Protein AF-A0AAE0EUA3-F1 (afdb_monomer_lite)

Radius of gyration: 15.55 Å; chains: 1; bounding box: 37×40×42 Å

Secondary structure (DSSP, 8-state):
--SSSEEEEES-EEEETTTEEEE-TTSEEE-HHHHHHHGGG----S-HHHHIIIIIIHHHHHHHHTT-EEEES-GGGTT--TT-HHHHHHHHTTS-S-TTSTTTBTTBPPPGGG-S----SSTTTTTTHHHHHHHHHTS--

Foldseek 3Di:
DDDPQAFKEAADWFCVVVVQIFHDDPGIDGDPVLCVQQVVQPDDDPDPVSNCVSHGSVSQVSCVVVVGAHYYLAPLCPPPGVVPSVVSSVSCVQQVGDLLEQCSNNHHRGDPVSGPDHDCPYPHNPPCPVVVVVVVVPDDD

Structure (mmCIF, N/CA/C/O backbone):
data_AF-A0AAE0EUA3-F1
#
_entry.id   AF-A0AAE0EUA3-F1
#
loop_
_atom_site.group_PDB
_atom_site.id
_atom_site.type_symbol
_atom_site.label_atom_id
_atom_site.label_alt_id
_atom_site.label_comp_id
_atom_site.label_asym_id
_atom_site.label_entity_id
_atom_site.label_seq_id
_atom_site.pdbx_PDB_ins_code
_atom_site.Cartn_x
_atom_site.Cartn_y
_atom_site.Cartn_z
_atom_site.occupancy
_atom_site.B_iso_or_equiv
_atom_site.auth_seq_id
_atom_site.auth_comp_id
_atom_site.auth_asym_id
_atom_site.auth_atom_id
_atom_site.pdbx_PDB_model_num
ATOM 1 N N . MET A 1 1 ? -7.719 -10.586 0.301 1.00 77.44 1 MET A N 1
ATOM 2 C CA . MET A 1 1 ? -8.156 -9.386 -0.465 1.00 77.44 1 MET A CA 1
ATOM 3 C C . MET A 1 1 ? -9.637 -9.124 -0.192 1.00 77.44 1 MET A C 1
ATOM 5 O O . MET A 1 1 ? -10.181 -9.924 0.557 1.00 77.44 1 MET A O 1
ATOM 9 N N . LEU A 1 2 ? -10.214 -8.007 -0.685 1.00 93.69 2 LEU A N 1
ATOM 10 C CA . LEU A 1 2 ? -11.452 -7.352 -0.189 1.00 93.69 2 LEU A CA 1
ATOM 11 C C . LEU A 1 2 ? -12.451 -8.288 0.503 1.00 93.69 2 LEU A C 1
ATOM 13 O O . LEU A 1 2 ? -12.866 -9.303 -0.051 1.00 93.69 2 LEU A O 1
ATOM 17 N N . ASN A 1 3 ? -12.833 -7.913 1.719 1.00 94.94 3 ASN A N 1
ATOM 18 C CA . ASN A 1 3 ? -13.773 -8.652 2.554 1.00 94.94 3 ASN A CA 1
ATOM 19 C C . ASN A 1 3 ? -14.418 -7.697 3.575 1.00 94.94 3 ASN A C 1
ATOM 21 O O . ASN A 1 3 ? -14.272 -6.474 3.488 1.00 94.94 3 ASN A O 1
ATOM 25 N N . ASP A 1 4 ? -15.112 -8.237 4.572 1.00 96.50 4 ASP A N 1
ATOM 26 C CA . ASP A 1 4 ? -15.792 -7.427 5.589 1.00 96.50 4 ASP A CA 1
ATOM 27 C C . ASP A 1 4 ? -14.841 -6.558 6.425 1.00 96.50 4 ASP A C 1
ATOM 29 O O . ASP A 1 4 ? -15.255 -5.522 6.941 1.00 96.50 4 ASP A O 1
ATOM 33 N N . GLN A 1 5 ? -13.564 -6.935 6.512 1.00 97.25 5 GLN A N 1
ATOM 34 C CA . GLN A 1 5 ? -12.536 -6.236 7.281 1.00 97.25 5 GLN A CA 1
ATOM 35 C C . GLN A 1 5 ? -11.606 -5.387 6.411 1.00 97.25 5 GLN A C 1
ATOM 37 O O . GLN A 1 5 ? -11.115 -4.372 6.885 1.00 97.25 5 GLN A O 1
ATOM 42 N N . VAL A 1 6 ? -11.352 -5.763 5.156 1.00 98.12 6 VAL A N 1
ATOM 43 C CA . VAL A 1 6 ? -10.409 -5.071 4.263 1.00 98.12 6 VAL A CA 1
ATOM 44 C C . VAL A 1 6 ? -11.166 -4.166 3.301 1.00 98.12 6 VAL A C 1
ATOM 46 O O . VAL A 1 6 ? -11.898 -4.673 2.452 1.00 98.12 6 VAL A O 1
ATOM 49 N N . LYS A 1 7 ? -10.958 -2.845 3.401 1.00 97.88 7 LYS A N 1
ATOM 50 C CA . LYS A 1 7 ? -11.721 -1.830 2.638 1.00 97.88 7 LYS A CA 1
ATOM 51 C C . LYS A 1 7 ? -10.912 -1.041 1.616 1.00 97.88 7 LYS A C 1
ATOM 53 O O . LYS A 1 7 ? -11.493 -0.352 0.782 1.00 97.88 7 LYS A O 1
ATOM 58 N N . LEU A 1 8 ? -9.590 -1.176 1.628 1.00 97.62 8 LEU A N 1
ATOM 59 C CA . LEU A 1 8 ? -8.711 -0.571 0.634 1.00 97.62 8 LEU A CA 1
ATOM 60 C C . LEU A 1 8 ? -7.631 -1.569 0.240 1.00 97.62 8 LEU A C 1
ATOM 62 O O . LEU A 1 8 ? -6.851 -2.024 1.077 1.00 97.62 8 LEU A O 1
ATOM 66 N N . VAL A 1 9 ? -7.601 -1.918 -1.039 1.00 96.06 9 VAL A N 1
ATOM 67 C CA . VAL A 1 9 ? -6.564 -2.758 -1.630 1.00 96.06 9 VAL A CA 1
ATOM 68 C C . VAL A 1 9 ? -5.859 -1.953 -2.700 1.00 96.06 9 VAL A C 1
ATOM 70 O O . VAL A 1 9 ? -6.518 -1.271 -3.477 1.00 96.06 9 VAL A O 1
ATOM 73 N N . GLY A 1 10 ? -4.539 -2.046 -2.775 1.00 94.06 10 GLY A N 1
ATOM 74 C CA . GLY A 1 10 ? -3.815 -1.511 -3.923 1.00 94.06 10 GLY A CA 1
ATOM 75 C C . GLY A 1 10 ? -2.660 -2.387 -4.347 1.00 94.06 10 GLY A C 1
ATOM 76 O O . GLY A 1 10 ? -2.587 -3.560 -3.988 1.00 94.06 10 GLY A O 1
ATOM 77 N N . LEU A 1 11 ? -1.764 -1.831 -5.152 1.00 90.56 11 LEU A N 1
ATOM 78 C CA . LEU A 1 11 ? -0.679 -2.629 -5.709 1.00 90.56 11 LEU A CA 1
ATOM 79 C C . LEU A 1 11 ? 0.380 -2.974 -4.655 1.00 90.56 11 LEU A C 1
ATOM 81 O O . LEU A 1 11 ? 0.794 -4.119 -4.511 1.00 90.56 11 LEU A O 1
ATOM 85 N N . ALA A 1 12 ? 0.816 -1.964 -3.910 1.00 90.94 12 ALA A N 1
ATOM 86 C CA . ALA A 1 12 ? 1.934 -2.068 -2.991 1.00 90.94 12 ALA A CA 1
ATOM 87 C C . ALA A 1 12 ? 1.712 -1.189 -1.763 1.00 90.94 12 ALA A C 1
ATOM 89 O O . ALA A 1 12 ? 0.999 -0.182 -1.826 1.00 90.94 12 ALA A O 1
ATOM 90 N N . ILE A 1 13 ? 2.371 -1.562 -0.667 1.00 93.25 13 ILE A N 1
ATOM 91 C CA . ILE A 1 13 ? 2.493 -0.732 0.531 1.00 93.25 13 ILE A CA 1
ATOM 92 C C . ILE A 1 13 ? 3.857 -0.058 0.517 1.00 93.25 13 ILE A C 1
ATOM 94 O O . ILE A 1 13 ? 4.883 -0.718 0.351 1.00 93.25 13 ILE A O 1
ATOM 98 N N . ASN A 1 14 ? 3.863 1.254 0.720 1.00 92.00 14 ASN A N 1
ATOM 99 C CA . ASN A 1 14 ? 5.073 2.031 0.939 1.00 92.00 14 ASN A CA 1
ATOM 100 C C . ASN A 1 14 ? 5.112 2.484 2.401 1.00 92.00 14 ASN A C 1
ATOM 102 O O . ASN A 1 14 ? 4.200 3.171 2.855 1.00 92.00 14 ASN A O 1
ATOM 106 N N . CYS A 1 15 ? 6.173 2.127 3.125 1.00 90.88 15 CYS A N 1
ATOM 107 C CA . CYS A 1 15 ? 6.385 2.498 4.526 1.00 90.88 15 CYS A CA 1
ATOM 108 C C . CYS A 1 15 ? 7.034 3.889 4.683 1.00 90.88 15 CYS A C 1
ATOM 110 O O . CYS A 1 15 ? 7.985 4.068 5.448 1.00 90.88 15 CYS A O 1
ATOM 112 N N . TYR A 1 16 ? 6.511 4.886 3.962 1.00 79.50 16 TYR A N 1
ATOM 113 C CA . TYR A 1 16 ? 7.054 6.244 3.922 1.00 79.50 16 TYR A CA 1
ATOM 114 C C . TYR A 1 16 ? 7.287 6.798 5.332 1.00 79.50 16 TYR A C 1
ATOM 116 O O . TYR A 1 16 ? 6.376 6.850 6.156 1.00 79.50 16 TYR A O 1
ATOM 124 N N . GLN A 1 17 ? 8.537 7.174 5.622 1.00 69.56 17 GLN A N 1
ATOM 125 C CA . GLN A 1 17 ? 8.957 7.722 6.920 1.00 69.56 17 GLN A CA 1
ATOM 126 C C . GLN A 1 17 ? 8.523 6.875 8.142 1.00 69.56 17 GLN A C 1
ATOM 128 O O . GLN A 1 17 ? 8.335 7.427 9.222 1.00 69.56 17 GLN A O 1
ATOM 133 N N . LYS A 1 18 ? 8.380 5.545 7.991 1.00 63.91 18 LYS A N 1
ATOM 134 C CA . LYS A 1 18 ? 7.942 4.547 8.996 1.00 63.91 18 LYS A CA 1
ATOM 135 C C . LYS A 1 18 ? 6.523 4.723 9.563 1.00 63.91 18 LYS A C 1
ATOM 137 O O . LYS A 1 18 ? 5.821 3.729 9.704 1.00 63.91 18 LYS A O 1
ATOM 142 N N . SER A 1 19 ? 6.080 5.945 9.852 1.00 66.75 19 SER A N 1
ATOM 143 C CA . SER A 1 19 ? 4.766 6.247 10.442 1.00 66.75 19 SER A CA 1
ATOM 144 C C . SER A 1 19 ? 3.690 6.631 9.422 1.00 66.75 19 SER A C 1
ATOM 146 O O . SER A 1 19 ? 2.514 6.688 9.770 1.00 66.75 19 SER A O 1
ATOM 148 N N . LYS A 1 20 ? 4.059 6.873 8.158 1.00 83.44 20 LYS A N 1
ATOM 149 C CA . LYS A 1 20 ? 3.142 7.282 7.081 1.00 83.44 20 LYS A CA 1
ATOM 150 C C . LYS A 1 20 ? 3.000 6.182 6.028 1.00 83.44 20 LYS A C 1
ATOM 152 O O . LYS A 1 20 ? 3.099 6.433 4.822 1.00 83.44 20 LYS A O 1
ATOM 157 N N . LEU A 1 21 ? 2.793 4.946 6.486 1.00 92.31 21 LEU A N 1
ATOM 158 C CA . LEU A 1 21 ? 2.553 3.836 5.574 1.00 92.31 21 LEU A CA 1
ATOM 159 C C . LEU A 1 21 ? 1.299 4.101 4.734 1.00 92.31 21 LEU A C 1
ATOM 161 O O . LEU A 1 21 ? 0.305 4.630 5.241 1.00 92.31 21 LEU A O 1
ATOM 165 N N . HIS A 1 22 ? 1.352 3.738 3.459 1.00 94.31 22 HIS A N 1
ATOM 166 C CA . HIS A 1 22 ? 0.231 3.945 2.556 1.00 94.31 22 HIS A CA 1
ATOM 167 C C . HIS A 1 22 ? 0.151 2.914 1.440 1.00 94.31 22 HIS A C 1
ATOM 169 O O . HIS A 1 22 ? 1.161 2.377 0.977 1.00 94.31 22 HIS A O 1
ATOM 175 N N . VAL A 1 23 ? -1.079 2.689 0.987 1.00 94.69 23 VAL A N 1
ATOM 176 C CA . VAL A 1 23 ? -1.385 2.006 -0.268 1.00 94.69 23 VAL A CA 1
ATOM 177 C C . VAL A 1 23 ? -1.057 2.944 -1.434 1.00 94.69 23 VAL A C 1
ATOM 179 O O . VAL A 1 23 ? -1.534 4.078 -1.469 1.00 94.69 23 VAL A O 1
ATOM 182 N N . GLN A 1 24 ? -0.256 2.487 -2.400 1.00 90.88 24 GLN A N 1
ATOM 183 C CA . GLN A 1 24 ? 0.087 3.297 -3.578 1.00 90.88 24 GLN A CA 1
ATOM 184 C C . GLN A 1 24 ? -1.094 3.425 -4.562 1.00 90.88 24 GLN A C 1
ATOM 186 O O . GLN A 1 24 ? -1.738 2.432 -4.897 1.00 90.88 24 GLN A O 1
ATOM 191 N N . SER A 1 25 ? -1.345 4.643 -5.065 1.00 85.38 25 SER A N 1
ATOM 192 C CA . SER A 1 25 ? -2.617 5.027 -5.717 1.00 85.38 25 SER A CA 1
ATOM 193 C C . SER A 1 25 ? -2.830 4.599 -7.171 1.00 85.38 25 SER A C 1
ATOM 195 O O . SER A 1 25 ? -3.948 4.686 -7.670 1.00 85.38 25 SER A O 1
ATOM 197 N N . PHE A 1 26 ? -1.807 4.134 -7.886 1.00 86.62 26 PHE A N 1
ATOM 198 C CA . PHE A 1 26 ? -1.944 3.836 -9.322 1.00 86.62 26 PHE A CA 1
ATOM 199 C C . PHE A 1 26 ? -2.723 2.531 -9.610 1.00 86.62 26 PHE A C 1
ATOM 201 O O . PHE A 1 26 ? -2.958 2.193 -10.766 1.00 86.62 26 PHE A O 1
ATOM 208 N N . PHE A 1 27 ? -3.117 1.792 -8.572 1.00 89.94 27 PHE A N 1
ATOM 209 C CA . PHE A 1 27 ? -4.120 0.732 -8.630 1.00 89.94 27 PHE A CA 1
ATOM 210 C C . PHE A 1 27 ? -4.802 0.659 -7.271 1.00 89.94 27 PHE A C 1
ATOM 212 O O . PHE A 1 27 ? -4.131 0.390 -6.275 1.00 89.94 27 PHE A O 1
ATOM 219 N N . LEU A 1 28 ? -6.113 0.889 -7.242 1.00 94.06 28 LEU A N 1
ATOM 220 C CA . LEU A 1 28 ? -6.930 0.804 -6.039 1.00 94.06 28 LEU A CA 1
ATOM 221 C C . LEU A 1 28 ? -8.179 -0.031 -6.317 1.00 94.06 28 LEU A C 1
ATOM 223 O O . LEU A 1 28 ? -8.814 0.105 -7.361 1.00 94.06 28 LEU A O 1
ATOM 227 N N . ALA A 1 29 ? -8.547 -0.858 -5.348 1.00 95.31 29 ALA A N 1
ATOM 228 C CA . ALA A 1 29 ? -9.811 -1.569 -5.289 1.00 95.31 29 ALA A CA 1
ATOM 229 C C . ALA A 1 29 ? -10.436 -1.359 -3.906 1.00 95.31 29 ALA A C 1
ATOM 231 O O . ALA A 1 29 ? -9.770 -1.469 -2.873 1.00 95.31 29 ALA A O 1
ATOM 232 N N . THR A 1 30 ? -11.726 -1.046 -3.889 1.00 97.06 30 THR A N 1
ATOM 233 C CA . THR A 1 30 ? -12.495 -0.761 -2.676 1.00 97.06 30 THR A CA 1
ATOM 234 C C . THR A 1 30 ? -13.944 -1.214 -2.859 1.00 97.06 30 THR A C 1
ATOM 236 O O . THR A 1 30 ? -14.384 -1.438 -3.988 1.00 97.06 30 THR A O 1
ATOM 239 N N . ASP A 1 31 ? -14.673 -1.385 -1.759 1.00 97.38 31 ASP A N 1
ATOM 240 C CA . ASP A 1 31 ? -16.125 -1.569 -1.782 1.00 97.38 31 ASP A CA 1
ATOM 241 C C . ASP A 1 31 ? -16.837 -0.224 -1.550 1.00 97.38 31 ASP A C 1
ATOM 243 O O . ASP A 1 31 ? -16.203 0.824 -1.438 1.00 97.38 31 ASP A O 1
ATOM 247 N N . ARG A 1 32 ? -18.171 -0.233 -1.468 1.00 97.44 32 ARG A N 1
ATOM 248 C CA . ARG A 1 32 ? -18.942 0.996 -1.238 1.00 97.44 32 ARG A CA 1
ATOM 249 C C . ARG A 1 32 ? -18.556 1.697 0.069 1.00 97.44 32 ARG A C 1
ATOM 251 O O . ARG A 1 32 ? -18.401 2.911 0.074 1.00 97.44 32 ARG A O 1
ATOM 258 N N . ARG A 1 33 ? -18.373 0.942 1.160 1.00 98.06 33 ARG A N 1
ATOM 259 C CA . ARG A 1 33 ? -18.032 1.512 2.471 1.00 98.06 33 ARG A CA 1
ATOM 260 C C . ARG A 1 33 ? -16.624 2.098 2.461 1.00 98.06 33 ARG A C 1
ATOM 262 O O . ARG A 1 33 ? -16.418 3.182 2.992 1.00 98.06 33 ARG A O 1
ATOM 269 N N . GLY A 1 34 ? -15.668 1.393 1.867 1.00 97.88 34 GLY A N 1
ATOM 270 C CA . GLY A 1 34 ? -14.308 1.881 1.702 1.00 97.88 34 GLY A CA 1
ATOM 271 C C . GLY A 1 34 ? -14.252 3.127 0.824 1.00 97.88 34 GLY A C 1
ATOM 272 O O . GLY A 1 34 ? -13.576 4.081 1.202 1.00 97.88 34 GLY A O 1
ATOM 273 N N . LEU A 1 35 ? -15.027 3.169 -0.267 1.00 97.62 35 LEU A N 1
ATOM 274 C CA . LEU A 1 35 ? -15.145 4.353 -1.114 1.00 97.62 35 LEU A CA 1
ATOM 275 C C . LEU A 1 35 ? -15.656 5.556 -0.311 1.00 97.62 35 LEU A C 1
ATOM 277 O O . LEU A 1 35 ? -15.015 6.603 -0.327 1.00 97.62 35 LEU A O 1
ATOM 281 N N . ASP A 1 36 ? -16.737 5.393 0.456 1.00 98.25 36 ASP A N 1
ATOM 282 C CA . ASP A 1 36 ? -17.287 6.461 1.305 1.00 98.25 36 ASP A CA 1
ATOM 283 C C . ASP A 1 36 ? -16.238 7.025 2.288 1.00 98.25 36 ASP A C 1
ATOM 285 O O . ASP A 1 36 ? -16.195 8.233 2.525 1.00 98.25 36 ASP A O 1
ATOM 289 N N . ILE A 1 37 ? -15.359 6.169 2.827 1.00 98.31 37 ILE A N 1
ATOM 290 C CA . ILE A 1 37 ? -14.277 6.566 3.745 1.00 98.31 37 ILE A CA 1
ATOM 291 C C . ILE A 1 37 ? -13.176 7.357 3.023 1.00 98.31 37 ILE A C 1
ATOM 293 O O . ILE A 1 37 ? -12.667 8.344 3.560 1.00 98.31 37 ILE A O 1
ATOM 297 N N . IL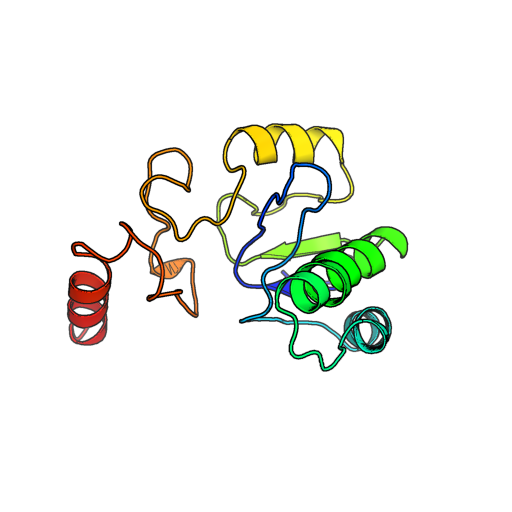E A 1 38 ? -12.773 6.925 1.823 1.00 97.19 38 ILE A N 1
ATOM 298 C CA . ILE A 1 38 ? -11.620 7.507 1.116 1.00 97.19 38 ILE A CA 1
ATOM 299 C C . ILE A 1 38 ? -11.980 8.718 0.251 1.00 97.19 38 ILE A C 1
ATOM 301 O O . ILE A 1 38 ? -11.110 9.549 -0.005 1.00 97.19 38 ILE A O 1
ATOM 305 N N . MET A 1 39 ? -13.239 8.858 -0.176 1.00 96.19 39 MET A N 1
ATOM 306 C CA . MET A 1 39 ? -13.691 9.936 -1.067 1.00 96.19 39 MET A CA 1
ATOM 307 C C . MET A 1 39 ? -13.322 11.347 -0.576 1.00 96.19 39 MET A C 1
ATOM 309 O O . MET A 1 39 ? -12.795 12.118 -1.377 1.00 96.19 39 MET A O 1
ATOM 313 N N . PRO A 1 40 ? -13.472 11.704 0.717 1.00 96.50 40 PRO A N 1
ATOM 314 C CA . PRO A 1 40 ? -13.056 13.020 1.217 1.00 96.50 40 PRO A CA 1
ATOM 315 C C . PRO A 1 40 ? -11.54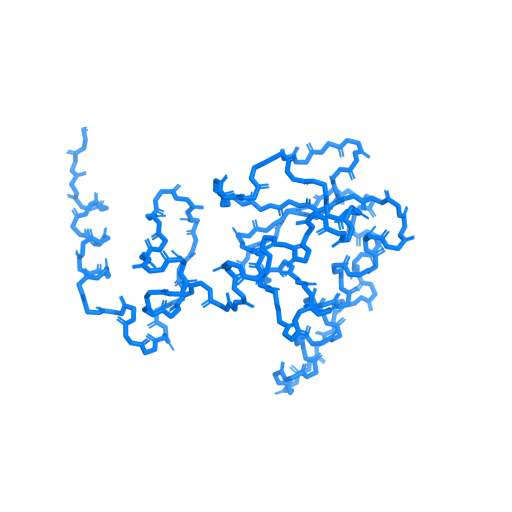9 13.305 1.102 1.00 96.50 40 PRO A C 1
ATOM 317 O O . PRO A 1 40 ? -11.125 14.448 1.255 1.00 96.50 40 PRO A O 1
ATOM 320 N N . ARG A 1 41 ? -10.724 12.274 0.877 1.00 95.69 41 ARG A N 1
ATOM 321 C CA . ARG A 1 41 ? -9.261 12.367 0.736 1.00 95.69 41 ARG A CA 1
ATOM 322 C C . ARG A 1 41 ? -8.801 12.397 -0.725 1.00 95.69 41 ARG A C 1
ATOM 324 O O . ARG A 1 41 ? -7.628 12.672 -0.985 1.00 95.69 41 ARG A O 1
ATOM 331 N N . MET A 1 42 ? -9.698 12.131 -1.678 1.00 91.69 42 MET A N 1
ATOM 332 C CA . MET A 1 42 ? -9.420 12.210 -3.114 1.00 91.69 42 MET A CA 1
ATOM 333 C C . MET A 1 42 ? -9.455 13.667 -3.585 1.00 91.69 42 MET A C 1
ATOM 335 O O . MET A 1 42 ? -10.448 14.149 -4.125 1.00 91.69 42 MET A O 1
ATOM 339 N N . ILE A 1 43 ? -8.357 14.380 -3.345 1.00 91.12 43 ILE A N 1
ATOM 340 C CA . ILE A 1 43 ? -8.208 15.787 -3.716 1.00 91.12 43 ILE A CA 1
ATOM 341 C C . ILE A 1 43 ? -7.510 15.942 -5.069 1.00 91.12 43 ILE A C 1
ATOM 343 O O . ILE A 1 43 ? -6.652 15.144 -5.447 1.00 91.12 43 ILE A O 1
ATOM 347 N N . CYS A 1 44 ? -7.815 17.034 -5.764 1.00 90.31 44 CYS A N 1
ATOM 348 C CA . CYS A 1 44 ? -7.031 17.491 -6.906 1.00 90.31 44 CYS A CA 1
ATOM 349 C C . CYS A 1 44 ? -5.986 18.499 -6.415 1.00 90.31 44 CYS A C 1
ATOM 351 O O . CYS A 1 44 ? -6.342 19.550 -5.886 1.00 90.31 44 CYS A O 1
ATOM 353 N N . SER A 1 45 ? -4.701 18.199 -6.598 1.00 92.06 45 SER A N 1
ATOM 354 C CA . SER A 1 45 ? -3.606 19.124 -6.293 1.00 92.06 45 SER A CA 1
ATOM 355 C C . SER A 1 45 ? -2.484 18.982 -7.317 1.00 92.06 45 SER A C 1
ATOM 357 O O . SER A 1 45 ? -2.220 17.888 -7.813 1.00 92.06 45 SER A O 1
ATOM 359 N N . ASN A 1 46 ? -1.818 20.097 -7.619 1.00 92.31 46 ASN A N 1
ATOM 360 C CA . ASN A 1 46 ? -0.625 20.122 -8.468 1.00 92.31 46 ASN A CA 1
ATOM 361 C C . ASN A 1 46 ? 0.668 19.884 -7.668 1.00 92.31 46 ASN A C 1
ATOM 363 O O . ASN A 1 46 ? 1.729 19.705 -8.265 1.00 92.31 46 ASN A O 1
ATOM 367 N N . ASP A 1 47 ? 0.601 19.880 -6.332 1.00 93.69 47 ASP A N 1
ATOM 368 C CA . ASP A 1 47 ? 1.746 19.566 -5.481 1.00 93.69 47 ASP A CA 1
ATOM 369 C C . ASP A 1 47 ? 1.788 18.072 -5.146 1.00 93.69 47 ASP A C 1
ATOM 371 O O . ASP A 1 47 ? 0.920 17.530 -4.456 1.00 93.69 47 ASP A O 1
ATOM 375 N N . LYS A 1 48 ? 2.849 17.406 -5.605 1.00 88.12 48 LYS A N 1
ATOM 376 C CA . LYS A 1 48 ? 3.060 15.970 -5.409 1.00 88.12 48 LYS A CA 1
ATOM 377 C C . LYS A 1 48 ? 3.092 15.582 -3.930 1.00 88.12 48 LYS A C 1
ATOM 379 O O . LYS A 1 48 ? 2.584 14.515 -3.590 1.00 88.12 48 LYS A O 1
ATOM 384 N N . ILE A 1 49 ? 3.716 16.392 -3.071 1.00 89.19 49 ILE A N 1
ATOM 385 C CA . ILE A 1 49 ? 3.834 16.066 -1.640 1.00 89.19 49 ILE A CA 1
ATOM 386 C C . ILE A 1 49 ? 2.447 16.105 -1.003 1.00 89.19 49 ILE A C 1
ATOM 388 O O . ILE A 1 49 ? 2.044 15.132 -0.369 1.00 89.19 49 ILE A O 1
ATOM 392 N N . THR A 1 50 ? 1.685 17.164 -1.275 1.00 91.19 50 THR A N 1
ATOM 393 C CA . THR A 1 50 ? 0.290 17.302 -0.848 1.00 91.19 50 THR A CA 1
ATOM 394 C C . THR A 1 50 ? -0.559 16.111 -1.287 1.00 91.19 50 THR A C 1
ATOM 396 O O . THR A 1 50 ? -1.277 15.556 -0.461 1.00 91.19 50 THR A O 1
ATOM 399 N N . VAL A 1 51 ? -0.452 15.660 -2.543 1.00 89.88 51 VAL A N 1
ATOM 400 C CA . VAL A 1 51 ? -1.197 14.477 -3.019 1.00 89.88 51 VAL A CA 1
ATOM 401 C C . VAL A 1 51 ? -0.799 13.214 -2.245 1.00 89.88 51 VAL A C 1
ATOM 403 O O . VAL A 1 51 ? -1.666 12.464 -1.807 1.00 89.88 51 VAL A O 1
ATOM 406 N N . ILE A 1 52 ? 0.493 12.967 -2.019 1.00 89.56 52 ILE A N 1
ATOM 407 C CA . ILE A 1 52 ? 0.934 11.778 -1.269 1.00 89.56 52 ILE A CA 1
ATOM 408 C C . ILE A 1 52 ? 0.415 11.826 0.173 1.00 89.56 52 ILE A C 1
ATOM 410 O O . ILE A 1 52 ? -0.148 10.846 0.659 1.00 89.56 52 ILE A O 1
ATOM 414 N N . GLU A 1 53 ? 0.579 12.953 0.862 1.00 91.31 53 GLU A N 1
ATOM 415 C CA . GLU A 1 53 ? 0.229 13.061 2.279 1.00 91.31 53 GLU A CA 1
ATOM 416 C C . GLU A 1 53 ? -1.283 13.112 2.516 1.00 91.31 53 GLU A C 1
ATOM 418 O O . GLU A 1 53 ? -1.795 12.456 3.425 1.00 91.31 53 GLU A O 1
ATOM 423 N N . GLN A 1 54 ? -2.022 13.861 1.701 1.00 92.38 54 GLN A N 1
ATOM 424 C CA . GLN A 1 54 ? -3.459 14.043 1.905 1.00 92.38 54 GLN A CA 1
ATOM 425 C C . GLN A 1 54 ? -4.290 12.943 1.244 1.00 92.38 54 GLN A C 1
ATOM 427 O O . GLN A 1 54 ? -5.343 12.597 1.782 1.00 92.38 54 GLN A O 1
ATOM 432 N N . THR A 1 55 ? -3.812 12.358 0.140 1.00 92.88 55 THR A N 1
ATOM 433 C CA . THR A 1 55 ? -4.510 11.285 -0.580 1.00 92.88 55 THR A CA 1
ATOM 434 C C . THR A 1 55 ? -3.950 9.914 -0.225 1.00 92.88 55 THR A C 1
ATOM 436 O O . THR A 1 55 ? -4.639 9.173 0.459 1.00 92.88 55 THR A O 1
ATOM 439 N N . GLU A 1 56 ? -2.729 9.532 -0.607 1.00 92.81 56 GLU A N 1
ATOM 440 C CA . GLU A 1 56 ? -2.262 8.144 -0.380 1.00 92.81 56 GLU A CA 1
ATOM 441 C C . GLU A 1 56 ? -2.193 7.781 1.113 1.00 92.81 56 GLU A C 1
ATOM 443 O O . GLU A 1 56 ? -2.814 6.811 1.571 1.00 92.81 56 GLU A O 1
ATOM 448 N N . VAL A 1 57 ? -1.490 8.607 1.891 1.00 94.81 57 VAL A N 1
ATOM 449 C CA . VAL A 1 57 ? -1.405 8.464 3.348 1.00 94.81 57 VAL A CA 1
ATOM 450 C C . VAL A 1 57 ? -2.768 8.735 3.973 1.00 94.81 57 VAL A C 1
ATOM 452 O O . VAL A 1 57 ? -3.248 7.915 4.753 1.00 94.81 57 VAL A O 1
ATOM 455 N N . GLY A 1 58 ? -3.438 9.824 3.591 1.00 95.31 58 GLY A N 1
ATOM 456 C CA . GLY A 1 58 ? -4.737 10.194 4.151 1.00 95.31 58 GLY A CA 1
ATOM 457 C C . GLY A 1 58 ? -5.828 9.130 3.985 1.00 95.31 58 GLY A C 1
ATOM 458 O O . GLY A 1 58 ? -6.529 8.843 4.952 1.00 95.31 58 GLY A O 1
ATOM 459 N N . MET A 1 59 ? -5.954 8.507 2.810 1.00 96.31 59 MET A N 1
ATOM 460 C CA . MET A 1 59 ? -6.903 7.411 2.556 1.00 96.31 59 MET A CA 1
ATOM 461 C C . MET A 1 59 ? -6.575 6.187 3.407 1.00 96.31 59 MET A C 1
ATOM 463 O O . MET A 1 59 ? -7.462 5.616 4.039 1.00 96.31 59 MET A O 1
ATOM 467 N N . THR A 1 60 ? -5.297 5.804 3.454 1.00 96.31 60 THR A N 1
ATOM 468 C CA . THR A 1 60 ? -4.852 4.641 4.231 1.00 96.31 60 THR A CA 1
ATOM 469 C C . THR A 1 60 ? -5.146 4.830 5.717 1.00 96.31 60 THR A C 1
ATOM 471 O O . THR A 1 60 ? -5.739 3.960 6.352 1.00 96.31 60 THR A O 1
ATOM 474 N N . GLN A 1 61 ? -4.796 5.998 6.259 1.00 95.44 61 GLN A N 1
ATOM 475 C CA . GLN A 1 61 ? -5.041 6.330 7.659 1.00 95.44 61 GLN A CA 1
ATOM 476 C C . GLN A 1 61 ? -6.537 6.448 7.968 1.00 95.44 61 GLN A C 1
ATOM 478 O O . GLN A 1 61 ? -6.965 5.996 9.023 1.00 95.44 61 GLN A O 1
ATOM 483 N N . ALA A 1 62 ? -7.348 6.992 7.055 1.00 97.25 62 ALA A N 1
ATOM 484 C CA . ALA A 1 62 ? -8.798 7.067 7.237 1.00 97.25 62 ALA A CA 1
ATOM 485 C C . ALA A 1 62 ? -9.437 5.673 7.359 1.00 97.25 62 ALA A C 1
ATOM 487 O O . ALA A 1 62 ? -10.257 5.451 8.245 1.00 97.25 62 ALA A O 1
ATOM 488 N N . VAL A 1 63 ? -9.020 4.717 6.523 1.00 97.88 63 VAL A N 1
ATOM 489 C CA . VAL A 1 63 ? -9.516 3.331 6.585 1.00 97.88 63 VAL A CA 1
ATOM 490 C C . VAL A 1 63 ? -9.110 2.646 7.889 1.00 97.88 63 VAL A C 1
ATOM 492 O O . VAL A 1 63 ? -9.957 2.028 8.533 1.00 97.88 63 VAL A O 1
ATOM 495 N N . LEU A 1 64 ? -7.846 2.790 8.303 1.00 96.94 64 LEU A N 1
ATOM 496 C CA . LEU A 1 64 ? -7.350 2.212 9.557 1.00 96.94 64 LEU A CA 1
ATOM 497 C C . LEU A 1 64 ? -8.023 2.836 10.792 1.00 96.94 64 LEU A C 1
ATOM 499 O O . LEU A 1 64 ? -8.356 2.122 11.735 1.00 96.94 64 LEU A O 1
ATOM 503 N N . HIS A 1 65 ? -8.268 4.149 10.776 1.00 96.81 65 HIS A N 1
ATOM 504 C CA . HIS A 1 65 ? -8.937 4.871 11.863 1.00 96.81 65 HIS A CA 1
ATOM 505 C C . HIS A 1 65 ? -10.393 4.423 12.067 1.00 96.81 65 HIS A C 1
ATOM 507 O O . HIS A 1 65 ? -10.875 4.382 13.194 1.00 96.81 65 HIS A O 1
ATOM 513 N N . GLU A 1 66 ? -11.082 4.027 10.995 1.00 97.75 66 GLU A N 1
ATOM 514 C CA . GLU A 1 66 ? -12.433 3.447 11.052 1.00 97.75 66 GLU A CA 1
ATOM 515 C C . GLU A 1 66 ? -12.445 1.977 11.531 1.00 97.75 66 GLU A C 1
ATOM 517 O O . GLU A 1 66 ? -13.493 1.334 11.548 1.00 97.75 66 GLU A O 1
ATOM 522 N N . GLY A 1 67 ? -11.289 1.416 11.911 1.00 97.44 67 GLY A N 1
ATOM 523 C CA . GLY A 1 67 ? -11.150 0.045 12.421 1.00 97.44 67 GLY A CA 1
ATOM 524 C C . GLY A 1 67 ? -11.061 -1.037 11.338 1.00 97.44 67 GLY A C 1
ATOM 525 O O . GLY A 1 67 ? -10.891 -2.223 11.650 1.00 97.44 67 GLY A O 1
ATOM 526 N N . TYR A 1 68 ? -11.133 -0.643 10.066 1.00 98.31 68 TYR A N 1
ATOM 527 C CA . TYR A 1 68 ? -10.922 -1.531 8.931 1.00 98.31 68 TYR A CA 1
ATOM 528 C C . TYR A 1 68 ? -9.431 -1.731 8.651 1.00 98.31 68 TYR A C 1
ATOM 530 O O . TYR A 1 68 ? -8.567 -1.006 9.131 1.00 98.31 68 TYR A O 1
ATOM 538 N N . ASN A 1 69 ? -9.124 -2.747 7.858 1.00 97.81 69 ASN A N 1
ATOM 539 C CA . ASN A 1 69 ? -7.783 -3.083 7.417 1.00 97.81 69 ASN A CA 1
ATOM 540 C C . ASN A 1 69 ? -7.589 -2.727 5.928 1.00 97.81 69 ASN A C 1
ATOM 542 O O . ASN A 1 69 ? -8.541 -2.457 5.182 1.00 97.81 69 ASN A O 1
ATOM 546 N N . ILE A 1 70 ? -6.336 -2.758 5.489 1.00 97.38 70 ILE A N 1
ATOM 547 C CA . ILE A 1 70 ? -5.905 -2.566 4.101 1.00 97.38 70 ILE A CA 1
ATOM 548 C C . ILE A 1 70 ? -5.206 -3.833 3.591 1.00 97.38 70 ILE A C 1
ATOM 550 O O . ILE A 1 70 ? -4.850 -4.714 4.371 1.00 97.38 70 ILE A O 1
ATOM 554 N N . ALA A 1 71 ? -4.998 -3.945 2.282 1.00 96.25 71 ALA A N 1
ATOM 555 C CA . ALA A 1 71 ? -4.156 -4.997 1.711 1.00 96.25 71 ALA A CA 1
ATOM 556 C C . ALA A 1 71 ? -3.466 -4.537 0.421 1.00 96.25 71 ALA A C 1
ATOM 558 O O . ALA A 1 71 ? -3.745 -3.464 -0.113 1.00 96.25 71 ALA A O 1
ATOM 559 N N . CYS A 1 72 ? -2.578 -5.372 -0.113 1.00 93.44 72 CYS A N 1
ATOM 560 C CA . CYS A 1 72 ? -2.032 -5.169 -1.449 1.00 93.44 72 CYS A CA 1
ATOM 561 C C . CYS A 1 72 ? -1.796 -6.491 -2.189 1.00 93.44 72 CYS A C 1
ATOM 563 O O . CYS A 1 72 ? -2.021 -7.562 -1.619 1.00 93.44 72 CYS A O 1
ATOM 565 N N . THR A 1 73 ? -1.385 -6.422 -3.458 1.00 90.94 73 THR A N 1
ATOM 566 C CA . THR A 1 73 ? -1.105 -7.610 -4.283 1.00 90.94 73 THR A CA 1
ATOM 567 C C . THR A 1 73 ? 0.241 -8.262 -3.984 1.00 90.94 73 THR A C 1
ATOM 569 O O . THR A 1 73 ? 0.446 -9.412 -4.360 1.00 90.94 73 THR A O 1
ATOM 572 N N . MET A 1 74 ? 1.128 -7.575 -3.258 1.00 88.62 74 MET A N 1
ATOM 573 C CA . MET A 1 74 ? 2.432 -8.116 -2.874 1.00 88.62 74 MET A CA 1
ATOM 574 C C . MET A 1 74 ? 2.302 -9.338 -1.965 1.00 88.62 74 MET A C 1
ATOM 576 O O . MET A 1 74 ? 1.685 -9.282 -0.894 1.00 88.62 74 MET A O 1
ATOM 580 N N . GLN A 1 75 ? 3.018 -10.400 -2.319 1.00 88.19 75 GLN A N 1
ATOM 581 C CA . GLN A 1 75 ? 3.063 -11.632 -1.539 1.00 88.19 75 GLN A CA 1
ATOM 582 C C . GLN A 1 75 ? 3.676 -11.407 -0.145 1.00 88.19 75 GLN A C 1
ATOM 584 O O . GLN A 1 75 ? 3.263 -12.041 0.824 1.00 88.19 75 GLN A O 1
ATOM 589 N N . TYR A 1 76 ? 4.611 -10.462 -0.009 1.00 90.62 76 TYR A N 1
ATOM 590 C CA . TYR A 1 76 ? 5.234 -10.102 1.272 1.00 90.62 76 TYR A CA 1
ATOM 591 C C . TYR A 1 76 ? 4.240 -9.599 2.334 1.00 90.62 76 TYR A C 1
ATOM 593 O O . TYR A 1 76 ? 4.420 -9.823 3.538 1.00 90.62 76 TYR A O 1
ATOM 601 N N . TRP A 1 77 ? 3.167 -8.939 1.898 1.00 92.38 77 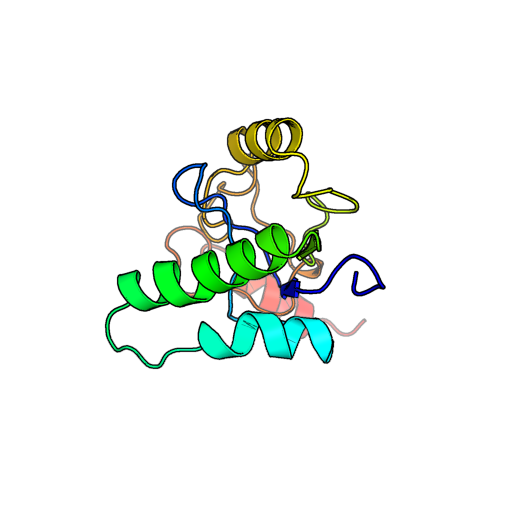TRP A N 1
ATOM 602 C CA . TRP A 1 77 ? 2.126 -8.389 2.769 1.00 92.38 77 TRP A CA 1
ATOM 603 C C . TRP A 1 77 ? 0.895 -9.294 2.880 1.00 92.38 77 TRP A C 1
ATOM 605 O O . TRP A 1 77 ? -0.104 -8.893 3.479 1.00 92.38 77 TRP A O 1
ATOM 615 N N . LYS A 1 78 ? 0.954 -10.511 2.326 1.00 91.94 78 LYS A N 1
ATOM 616 C CA . LYS A 1 78 ? -0.149 -11.468 2.387 1.00 91.94 78 LYS A CA 1
ATOM 617 C C . LYS A 1 78 ? -0.562 -11.730 3.840 1.00 91.94 78 LYS A C 1
ATOM 619 O O . LYS A 1 78 ? 0.289 -11.948 4.701 1.00 91.94 78 LYS A O 1
ATOM 624 N N . ASP A 1 79 ? -1.874 -11.683 4.073 1.00 93.00 79 ASP A N 1
ATOM 625 C CA . ASP A 1 79 ? -2.544 -11.939 5.355 1.00 93.00 79 ASP A CA 1
ATOM 626 C C . ASP A 1 79 ? -2.055 -11.065 6.530 1.00 93.00 79 ASP A C 1
ATOM 628 O O . ASP A 1 79 ? -2.279 -11.385 7.695 1.00 93.00 79 ASP A O 1
ATOM 632 N N . HIS A 1 80 ? -1.404 -9.935 6.233 1.00 95.50 80 HIS A N 1
ATOM 633 C CA . HIS A 1 80 ? -0.919 -8.999 7.244 1.00 95.50 80 HIS A CA 1
ATOM 634 C C . HIS A 1 80 ? -2.051 -8.117 7.790 1.00 95.50 80 HIS A C 1
ATOM 636 O O . HIS A 1 80 ? -2.827 -7.537 7.026 1.00 95.50 80 HIS A O 1
ATOM 642 N N . ASP A 1 81 ? -2.121 -7.972 9.115 1.00 96.38 81 ASP A N 1
ATOM 643 C CA . ASP A 1 81 ? -3.014 -7.012 9.766 1.00 96.38 81 ASP A CA 1
ATOM 644 C C . ASP A 1 81 ? -2.288 -5.684 10.001 1.00 96.38 81 ASP A C 1
ATOM 646 O O . ASP A 1 81 ? -1.434 -5.575 10.880 1.00 96.38 81 ASP A O 1
ATOM 650 N N . PHE A 1 82 ? -2.626 -4.658 9.217 1.00 95.62 82 PHE A N 1
ATOM 651 C CA . PHE A 1 82 ? -1.995 -3.338 9.315 1.00 95.62 82 PHE A CA 1
ATOM 652 C C . PHE A 1 82 ? -2.465 -2.535 10.531 1.00 95.62 82 PHE A C 1
ATOM 654 O O . PHE A 1 82 ? -1.916 -1.469 10.809 1.00 95.62 82 PHE A O 1
ATOM 661 N N . ARG A 1 83 ? -3.451 -3.045 11.277 1.00 95.06 83 ARG A N 1
ATOM 662 C CA . ARG A 1 83 ? -3.864 -2.486 12.570 1.00 95.06 83 ARG A CA 1
ATOM 663 C C . ARG A 1 83 ? -2.897 -2.889 13.688 1.00 95.06 83 ARG A C 1
ATOM 665 O O . ARG A 1 83 ? -2.804 -2.187 14.691 1.00 95.06 83 ARG A O 1
ATOM 672 N N . ASP A 1 84 ? -2.136 -3.976 13.513 1.00 95.81 84 ASP A N 1
ATOM 673 C CA . ASP A 1 84 ? -1.021 -4.323 14.400 1.00 95.81 84 ASP A CA 1
ATOM 674 C C . ASP A 1 84 ? 0.207 -3.478 14.037 1.00 95.81 84 ASP A C 1
ATOM 676 O O . ASP A 1 84 ? 1.022 -3.828 13.174 1.00 95.81 84 ASP A O 1
ATOM 680 N N . LEU A 1 85 ? 0.334 -2.334 14.709 1.00 91.62 85 LEU A N 1
ATOM 681 C CA . LEU A 1 85 ? 1.416 -1.378 14.475 1.00 91.62 85 LEU A CA 1
ATOM 682 C C . LEU A 1 85 ? 2.799 -1.976 14.759 1.00 91.62 85 LEU A C 1
ATOM 684 O O . LEU A 1 85 ? 3.734 -1.718 14.004 1.00 91.62 85 LEU A O 1
ATOM 688 N N . ASN A 1 86 ? 2.928 -2.829 15.780 1.00 93.19 86 ASN A N 1
ATOM 689 C CA . ASN A 1 86 ? 4.209 -3.432 16.154 1.00 93.19 86 ASN A CA 1
ATOM 690 C C . ASN A 1 86 ? 4.689 -4.423 15.086 1.00 93.19 86 ASN A C 1
ATOM 692 O O . ASN A 1 86 ? 5.866 -4.436 14.717 1.00 93.19 86 ASN A O 1
ATOM 696 N N . SER A 1 87 ? 3.785 -5.269 14.585 1.00 94.19 87 SER A N 1
ATOM 697 C CA . SER A 1 87 ? 4.089 -6.192 13.486 1.00 94.19 87 SER A CA 1
ATOM 698 C C . SER A 1 87 ? 4.393 -5.433 12.192 1.00 94.19 87 SER A C 1
ATOM 700 O O . SER A 1 87 ? 5.350 -5.747 11.476 1.00 94.19 87 SER A O 1
ATOM 702 N N . THR A 1 88 ? 3.625 -4.377 11.924 1.00 93.88 88 THR A N 1
ATOM 703 C CA . THR A 1 88 ? 3.793 -3.531 10.739 1.00 93.88 88 THR A CA 1
ATOM 704 C C . THR A 1 88 ? 5.133 -2.796 10.743 1.00 93.88 88 THR A C 1
ATOM 706 O O . THR A 1 88 ? 5.847 -2.838 9.743 1.00 93.88 88 THR A O 1
ATOM 709 N N . GLU A 1 89 ? 5.541 -2.206 11.867 1.00 92.06 89 GLU A N 1
ATOM 710 C CA . GLU A 1 89 ? 6.821 -1.499 11.997 1.00 92.06 89 GLU A CA 1
ATOM 711 C C . GLU A 1 89 ? 8.028 -2.430 11.788 1.00 92.06 89 GLU A C 1
ATOM 713 O O . GLU A 1 89 ? 8.998 -2.070 11.107 1.00 92.06 89 GLU A O 1
ATOM 718 N N . LYS A 1 90 ? 7.951 -3.667 12.298 1.00 92.44 90 LYS A N 1
ATOM 719 C CA . LYS A 1 90 ? 8.984 -4.691 12.071 1.00 92.44 90 LYS A CA 1
ATOM 720 C C . LYS A 1 90 ? 9.143 -5.005 10.586 1.00 92.44 90 LYS A C 1
ATOM 722 O O . LYS A 1 90 ? 10.265 -4.993 10.082 1.00 92.44 90 LYS A O 1
ATOM 727 N N . LYS A 1 91 ? 8.040 -5.236 9.866 1.00 92.25 91 LYS A N 1
ATOM 728 C CA . LYS A 1 91 ? 8.086 -5.482 8.414 1.00 92.25 91 LYS A CA 1
ATOM 729 C C . LYS A 1 91 ? 8.547 -4.254 7.627 1.00 92.25 91 LYS A C 1
ATOM 731 O O . LYS A 1 91 ? 9.402 -4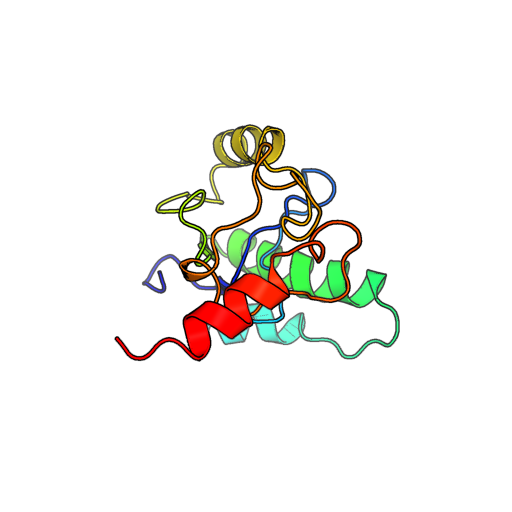.369 6.750 1.00 92.25 91 LYS A O 1
ATOM 736 N N . CYS A 1 92 ? 8.072 -3.066 7.991 1.00 91.50 92 CYS A N 1
ATOM 737 C CA . CYS A 1 92 ? 8.531 -1.811 7.399 1.00 91.50 92 CYS A CA 1
ATOM 738 C C . CYS A 1 92 ? 10.031 -1.554 7.621 1.00 91.50 92 CYS A C 1
ATOM 740 O O . CYS A 1 92 ? 10.646 -0.836 6.846 1.00 91.50 92 CYS A O 1
ATOM 742 N N . SER A 1 93 ? 10.664 -2.151 8.632 1.00 89.88 93 SER A N 1
ATOM 743 C CA . SER A 1 93 ? 12.122 -2.056 8.798 1.00 89.88 93 SER A CA 1
ATOM 744 C C . SER A 1 93 ? 12.907 -2.893 7.776 1.00 89.88 93 SER A C 1
ATOM 746 O O . SER A 1 93 ? 14.085 -2.627 7.557 1.00 89.88 93 SER A O 1
ATOM 748 N N . ILE A 1 94 ? 12.262 -3.873 7.132 1.00 88.06 94 ILE A N 1
ATOM 749 C CA . ILE A 1 94 ? 12.850 -4.750 6.105 1.00 88.06 94 ILE A CA 1
ATOM 750 C C . ILE A 1 94 ? 12.574 -4.201 4.698 1.00 88.06 94 ILE A C 1
ATOM 752 O O . ILE A 1 94 ? 13.464 -4.181 3.850 1.00 88.06 94 ILE A O 1
ATOM 756 N N . VAL A 1 95 ? 11.345 -3.733 4.450 1.00 85.56 95 VAL A N 1
ATOM 757 C CA . VAL A 1 95 ? 10.923 -3.122 3.177 1.00 85.56 95 VAL A CA 1
ATOM 758 C C . VAL A 1 95 ? 10.445 -1.689 3.456 1.00 85.56 95 VAL A C 1
ATOM 760 O O . VAL A 1 95 ? 9.249 -1.458 3.636 1.00 85.56 95 VAL A O 1
ATOM 763 N N . PRO A 1 96 ? 11.374 -0.718 3.561 1.00 81.44 96 PRO A N 1
ATOM 764 C CA . PRO A 1 96 ? 11.079 0.577 4.175 1.00 81.44 96 PRO A CA 1
ATOM 765 C C . PRO A 1 96 ? 10.474 1.614 3.242 1.00 81.44 96 PRO A C 1
ATOM 767 O O . PRO A 1 96 ? 9.890 2.580 3.716 1.00 81.44 96 PRO A O 1
ATOM 770 N N . ASN A 1 97 ? 10.646 1.478 1.932 1.00 83.38 97 ASN A N 1
ATOM 771 C CA . ASN A 1 97 ? 10.362 2.560 0.995 1.00 83.38 97 ASN A CA 1
ATOM 772 C C . ASN A 1 97 ? 9.746 2.028 -0.301 1.00 83.38 97 ASN A C 1
ATOM 774 O O . ASN A 1 97 ? 9.347 0.871 -0.403 1.00 83.38 97 ASN A O 1
ATOM 778 N N . ASP A 1 98 ? 9.654 2.913 -1.291 1.00 84.25 98 ASP 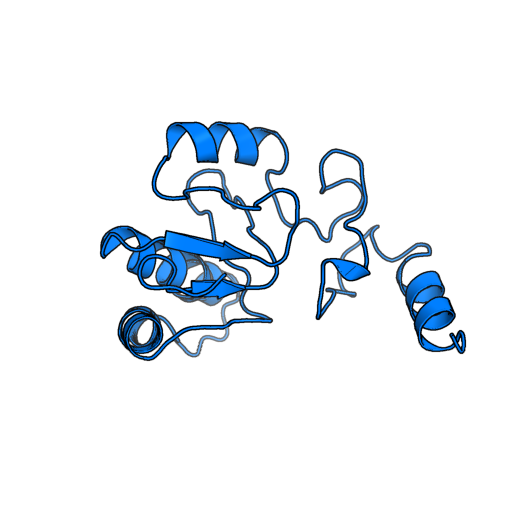A N 1
ATOM 779 C CA . ASP A 1 98 ? 9.148 2.624 -2.625 1.00 84.25 98 ASP A CA 1
ATOM 780 C C . ASP A 1 98 ? 9.891 1.426 -3.247 1.00 84.25 98 ASP A C 1
ATOM 782 O O . ASP A 1 98 ? 11.066 1.519 -3.603 1.00 84.25 98 ASP A O 1
ATOM 786 N N . ILE A 1 99 ? 9.188 0.300 -3.381 1.00 85.56 99 ILE A N 1
ATOM 787 C CA . ILE A 1 99 ? 9.738 -0.977 -3.863 1.00 85.56 99 ILE A CA 1
ATOM 788 C C . ILE A 1 99 ? 10.219 -0.929 -5.318 1.00 85.56 99 ILE A C 1
ATOM 790 O O . ILE A 1 99 ? 10.894 -1.841 -5.782 1.00 85.56 99 ILE A O 1
ATOM 794 N N . PHE A 1 100 ? 9.876 0.137 -6.042 1.00 82.94 100 PHE A N 1
ATOM 795 C CA . PHE A 1 100 ? 10.263 0.353 -7.430 1.00 82.94 100 PHE A CA 1
ATOM 796 C C . PHE A 1 100 ? 11.659 0.971 -7.598 1.00 82.94 100 PHE A C 1
ATOM 798 O O . PHE A 1 100 ? 12.020 1.336 -8.712 1.00 82.94 100 PHE A O 1
ATOM 805 N N . PHE A 1 101 ? 12.461 1.110 -6.541 1.00 80.81 101 PHE A N 1
ATOM 806 C CA . PHE A 1 101 ? 13.903 1.352 -6.678 1.00 80.81 101 PHE A CA 1
ATOM 807 C C . PHE A 1 101 ? 14.674 0.024 -6.721 1.00 80.81 101 PHE A C 1
ATOM 809 O O . PHE A 1 101 ? 14.229 -0.983 -6.172 1.00 80.81 101 PHE A O 1
ATOM 816 N N . ALA A 1 102 ? 15.850 0.017 -7.357 1.00 76.44 102 ALA A N 1
ATOM 817 C CA . ALA A 1 102 ? 16.717 -1.162 -7.366 1.00 76.44 102 ALA A CA 1
ATOM 818 C C . ALA A 1 102 ? 17.009 -1.647 -5.936 1.00 76.44 102 ALA A C 1
ATOM 820 O O . ALA A 1 102 ? 17.366 -0.845 -5.072 1.00 76.44 102 ALA A O 1
ATOM 821 N N . ASN A 1 103 ? 16.873 -2.957 -5.702 1.00 77.50 103 ASN A N 1
ATOM 822 C CA . ASN A 1 103 ? 17.124 -3.627 -4.418 1.00 77.50 103 ASN A CA 1
ATOM 823 C C . ASN A 1 103 ? 16.240 -3.154 -3.244 1.00 77.50 103 ASN A C 1
ATOM 825 O O . ASN A 1 103 ? 16.496 -3.522 -2.095 1.00 77.50 103 ASN A O 1
ATOM 829 N N . ALA A 1 104 ? 15.191 -2.365 -3.503 1.00 81.44 104 ALA A N 1
ATOM 830 C CA . ALA A 1 104 ? 14.328 -1.809 -2.460 1.00 81.44 104 ALA A CA 1
ATOM 831 C C . ALA A 1 104 ? 13.358 -2.833 -1.849 1.00 81.44 104 ALA A C 1
ATOM 833 O O . ALA A 1 104 ? 12.778 -2.578 -0.794 1.00 81.44 104 ALA A O 1
ATOM 834 N N . TYR A 1 105 ? 13.204 -4.003 -2.473 1.00 83.25 105 TYR A N 1
ATOM 835 C CA . TYR A 1 105 ? 12.416 -5.111 -1.946 1.00 83.25 105 TYR A CA 1
ATOM 836 C C . TYR A 1 105 ? 13.329 -6.131 -1.261 1.00 83.25 105 TYR A C 1
ATOM 838 O O . TYR A 1 105 ? 13.552 -7.226 -1.767 1.00 83.25 105 TYR A O 1
ATOM 846 N N . ASN A 1 106 ? 13.912 -5.735 -0.123 1.00 80.81 106 ASN A N 1
ATOM 847 C CA . ASN A 1 106 ? 14.834 -6.559 0.671 1.00 80.81 106 ASN A CA 1
ATOM 848 C C . ASN A 1 106 ? 16.014 -7.132 -0.148 1.00 80.81 106 ASN A C 1
ATOM 850 O O . ASN A 1 106 ? 16.289 -8.330 -0.119 1.00 80.81 106 ASN A O 1
ATOM 854 N N . GLY A 1 107 ? 16.682 -6.286 -0.938 1.00 77.19 107 GLY A N 1
ATOM 855 C CA . GLY A 1 107 ? 17.786 -6.719 -1.802 1.00 77.19 107 GLY A CA 1
ATOM 856 C C . GLY A 1 107 ? 17.349 -7.329 -3.136 1.00 77.19 107 GLY A C 1
ATOM 857 O O . GLY A 1 107 ? 18.203 -7.626 -3.964 1.00 77.19 107 GLY A O 1
ATOM 858 N N . ALA A 1 108 ? 16.043 -7.483 -3.371 1.00 74.25 108 ALA A N 1
ATOM 859 C CA . ALA A 1 108 ? 15.484 -7.970 -4.624 1.00 74.25 108 ALA A CA 1
ATOM 860 C C . ALA A 1 108 ? 14.747 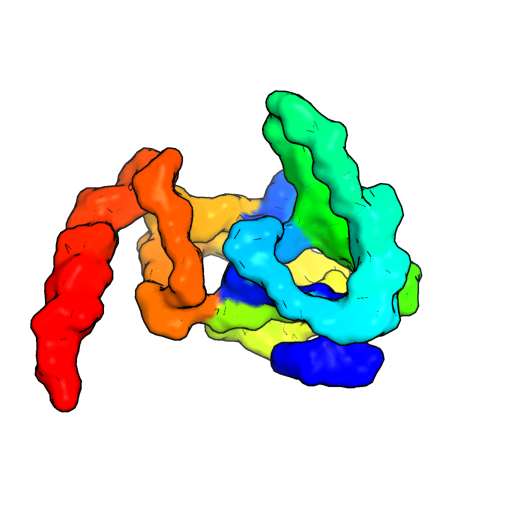-6.868 -5.401 1.00 74.25 108 ALA A C 1
ATOM 862 O O . ALA A 1 108 ? 14.482 -5.768 -4.904 1.00 74.25 108 ALA A O 1
ATOM 863 N N . THR A 1 109 ? 14.410 -7.201 -6.647 1.00 73.12 109 THR A N 1
ATOM 864 C CA . THR A 1 109 ? 13.436 -6.464 -7.455 1.00 73.12 109 THR A CA 1
ATOM 865 C C . THR A 1 109 ? 12.088 -7.181 -7.353 1.00 73.12 109 THR A C 1
ATOM 867 O O . THR A 1 109 ? 12.070 -8.413 -7.399 1.00 73.12 109 THR A O 1
ATOM 870 N N . PRO A 1 110 ? 10.969 -6.457 -7.193 1.00 73.00 110 PRO A N 1
ATOM 871 C CA . PRO A 1 110 ? 9.660 -7.080 -7.060 1.00 73.00 110 PRO A CA 1
ATOM 872 C C . PRO A 1 110 ? 9.289 -7.963 -8.267 1.00 73.00 110 PRO A C 1
ATOM 874 O O . PRO A 1 110 ? 9.545 -7.579 -9.411 1.00 73.00 110 PRO A O 1
ATOM 877 N N . HIS A 1 111 ? 8.696 -9.143 -8.028 1.00 75.56 111 HIS A N 1
ATOM 878 C CA . HIS A 1 111 ? 8.408 -10.090 -9.107 1.00 75.56 111 HIS A CA 1
ATOM 879 C C . HIS A 1 111 ? 7.269 -9.583 -10.009 1.00 75.56 111 HIS A C 1
ATOM 881 O O . HIS A 1 111 ? 6.262 -9.090 -9.503 1.00 75.56 111 HIS A O 1
ATOM 887 N N . PRO A 1 112 ? 7.343 -9.753 -11.337 1.00 71.88 112 PRO A N 1
ATOM 888 C CA . PRO A 1 112 ? 6.439 -9.050 -12.258 1.00 71.88 112 PRO A CA 1
ATOM 889 C C . PRO A 1 112 ? 4.991 -9.518 -12.157 1.00 71.88 112 PRO A C 1
ATOM 891 O O . PRO A 1 112 ? 4.067 -8.727 -12.290 1.00 71.88 112 PRO A O 1
ATOM 894 N N . MET A 1 113 ? 4.800 -10.795 -11.827 1.00 77.44 113 MET A N 1
ATOM 895 C CA . MET A 1 113 ? 3.478 -11.389 -11.609 1.00 77.44 113 MET A CA 1
ATOM 896 C C . MET A 1 113 ? 2.796 -10.931 -10.310 1.00 77.44 113 MET A C 1
ATOM 898 O O . MET A 1 113 ? 1.626 -11.239 -10.111 1.00 77.44 113 MET A O 1
ATOM 902 N N . GLU A 1 114 ? 3.489 -10.211 -9.419 1.00 78.19 114 GLU A N 1
ATOM 903 C CA . GLU A 1 114 ? 2.861 -9.616 -8.227 1.00 78.19 114 GLU A CA 1
ATOM 904 C C . GLU A 1 114 ? 2.160 -8.282 -8.544 1.00 78.19 114 GLU A C 1
ATOM 906 O O . GLU A 1 114 ? 1.431 -7.751 -7.698 1.00 78.19 114 GLU A O 1
ATOM 911 N N . PHE A 1 115 ? 2.358 -7.724 -9.748 1.00 80.25 115 PHE A N 1
ATOM 912 C CA . PHE A 1 115 ? 1.974 -6.352 -10.068 1.00 80.25 115 PHE A CA 1
ATOM 913 C C . PHE A 1 115 ? 1.189 -6.219 -11.371 1.00 80.25 115 PHE A C 1
ATOM 915 O O . PHE A 1 115 ? 1.636 -6.628 -12.434 1.00 80.25 115 PHE A O 1
ATOM 922 N N . VAL A 1 116 ? 0.047 -5.533 -11.293 1.00 79.88 116 VAL A N 1
ATOM 923 C CA . VAL A 1 116 ? -0.744 -5.109 -12.458 1.00 79.88 116 VAL A CA 1
ATOM 924 C C . VAL A 1 116 ? -0.059 -3.963 -13.220 1.00 79.88 116 VAL A C 1
ATOM 926 O O . VAL A 1 116 ? -0.101 -3.923 -14.445 1.00 79.88 116 VAL A O 1
ATOM 929 N N . PHE A 1 117 ? 0.602 -3.038 -12.511 1.00 83.50 117 PHE A N 1
ATOM 930 C CA . PHE A 1 117 ? 1.320 -1.899 -13.098 1.00 83.50 117 PHE A CA 1
ATOM 931 C C . PHE A 1 117 ? 2.695 -1.714 -12.452 1.00 83.50 117 PHE A C 1
ATOM 933 O O . PHE A 1 117 ? 2.864 -1.977 -11.263 1.00 83.50 117 PHE A O 1
ATOM 940 N N . VAL A 1 118 ? 3.669 -1.199 -13.212 1.00 80.50 118 VAL A N 1
ATOM 941 C CA . VAL A 1 118 ? 5.032 -0.926 -12.724 1.00 80.50 118 VAL A CA 1
ATOM 942 C C . VAL A 1 118 ? 5.479 0.486 -13.095 1.00 80.50 118 VAL A C 1
ATOM 944 O O . VAL A 1 118 ? 5.330 0.929 -14.234 1.00 80.50 118 VAL A O 1
ATOM 947 N N . LYS A 1 119 ? 6.062 1.203 -12.124 1.00 80.44 119 LYS A N 1
ATOM 948 C CA . LYS A 1 119 ? 6.645 2.532 -12.346 1.00 80.44 119 LYS A CA 1
ATOM 949 C C . LYS A 1 119 ? 7.964 2.402 -13.103 1.00 80.44 119 LYS A C 1
ATOM 951 O O . LYS A 1 119 ? 8.984 2.035 -12.529 1.00 80.44 119 LYS A O 1
ATOM 956 N N . VAL A 1 120 ? 7.954 2.773 -14.379 1.00 78.69 120 VAL A N 1
ATOM 957 C CA . VAL A 1 120 ? 9.158 2.767 -15.228 1.00 78.69 120 VAL A CA 1
ATOM 958 C C . VAL A 1 120 ? 10.049 3.994 -15.021 1.00 78.69 120 VAL A C 1
ATOM 960 O O . VAL A 1 120 ? 11.209 3.990 -15.385 1.00 78.69 120 VAL A O 1
ATOM 963 N N . ASN A 1 121 ? 9.565 5.051 -14.376 1.00 79.81 121 ASN A N 1
ATOM 964 C CA . ASN A 1 121 ? 10.327 6.288 -14.174 1.00 79.81 121 ASN A CA 1
ATOM 965 C C . ASN A 1 121 ? 11.198 6.291 -12.899 1.00 79.81 121 ASN A C 1
ATOM 967 O O . ASN A 1 121 ? 11.412 7.348 -12.300 1.00 79.81 121 ASN A O 1
ATOM 971 N N . ARG A 1 122 ? 11.655 5.122 -12.434 1.00 79.50 122 ARG A N 1
ATOM 972 C CA . ARG A 1 122 ? 12.510 4.993 -11.246 1.00 79.50 122 ARG A CA 1
ATOM 973 C C . ARG A 1 122 ? 13.945 4.641 -11.634 1.00 79.50 122 ARG A C 1
ATOM 975 O O . ARG A 1 122 ? 14.152 3.707 -12.411 1.00 79.50 122 ARG A O 1
ATOM 982 N N . PRO A 1 123 ? 14.948 5.352 -11.091 1.00 73.38 123 PRO A N 1
ATOM 983 C CA . PRO A 1 123 ? 16.340 5.052 -11.386 1.00 73.38 123 PRO A CA 1
ATOM 984 C C . PRO A 1 123 ? 16.725 3.663 -10.854 1.00 73.38 123 PRO A C 1
ATOM 986 O O . PRO A 1 123 ? 16.307 3.254 -9.771 1.00 73.38 123 PRO A O 1
ATOM 989 N N . GLY A 1 124 ? 17.527 2.933 -11.630 1.00 69.00 124 GLY A N 1
ATOM 990 C CA . GLY A 1 124 ? 18.101 1.636 -11.250 1.00 69.00 124 GLY A CA 1
ATOM 991 C C . GLY A 1 124 ? 17.201 0.415 -11.473 1.00 69.00 124 GLY A C 1
ATOM 992 O O . GLY A 1 124 ? 17.725 -0.659 -11.738 1.00 69.00 124 GLY A O 1
ATOM 993 N N . LEU A 1 125 ? 15.873 0.559 -11.439 1.00 66.25 125 LEU A N 1
ATOM 994 C CA . LEU A 1 125 ? 14.944 -0.555 -11.695 1.00 66.25 125 LEU A CA 1
ATOM 995 C C . LEU A 1 125 ? 14.955 -0.996 -13.173 1.00 66.25 125 LEU A C 1
ATOM 997 O O . LEU A 1 125 ? 14.711 -2.151 -13.505 1.00 66.25 125 LEU A O 1
ATOM 1001 N N . MET A 1 126 ? 15.236 -0.053 -14.076 1.00 60.44 126 MET A N 1
ATOM 1002 C CA . MET A 1 126 ? 15.058 -0.213 -15.522 1.00 60.44 126 MET A CA 1
ATOM 1003 C C . MET A 1 126 ? 16.117 -1.059 -16.239 1.00 60.44 126 MET A C 1
ATOM 1005 O O . MET A 1 126 ? 15.885 -1.435 -17.390 1.00 60.44 126 MET A O 1
ATOM 1009 N N . ASN A 1 127 ? 17.261 -1.367 -15.620 1.00 62.94 127 ASN A N 1
ATOM 1010 C CA . ASN A 1 127 ? 18.342 -2.086 -16.302 1.00 62.94 127 ASN A CA 1
ATOM 1011 C C . ASN A 1 127 ? 17.999 -3.580 -16.434 1.00 62.94 127 ASN A C 1
ATOM 1013 O O . ASN A 1 127 ? 18.437 -4.407 -15.644 1.00 62.94 127 ASN A O 1
ATOM 1017 N N . GLY A 1 128 ? 17.185 -3.909 -17.439 1.00 68.25 128 GLY A N 1
ATOM 1018 C CA . GLY A 1 128 ? 16.798 -5.273 -17.810 1.00 68.25 128 GLY A CA 1
ATOM 1019 C C . GLY A 1 128 ? 15.337 -5.619 -17.521 1.00 68.25 128 GLY A C 1
ATOM 1020 O O . GLY A 1 128 ? 14.755 -6.386 -18.280 1.00 68.25 128 GLY A O 1
ATOM 1021 N N . LEU A 1 129 ? 14.707 -5.004 -16.512 1.00 73.50 129 LEU A N 1
ATOM 1022 C CA . LEU A 1 129 ? 13.361 -5.389 -16.068 1.00 73.50 129 LEU A CA 1
ATOM 1023 C C . LEU A 1 129 ? 12.291 -5.187 -17.151 1.00 73.50 129 LEU A C 1
ATOM 1025 O O . LEU A 1 129 ? 11.575 -6.120 -17.489 1.00 73.50 129 LEU A O 1
ATOM 1029 N N . VAL A 1 130 ? 12.223 -3.998 -17.761 1.00 75.69 130 VAL A N 1
ATOM 1030 C CA . VAL A 1 130 ? 11.246 -3.736 -18.837 1.00 75.69 130 VAL A CA 1
ATOM 1031 C C . VAL A 1 130 ? 11.518 -4.598 -20.064 1.00 75.69 130 VAL A C 1
ATOM 1033 O O . VAL A 1 130 ? 10.579 -5.068 -20.695 1.00 75.69 130 VAL A O 1
ATOM 1036 N N . LYS A 1 131 ? 12.790 -4.868 -20.377 1.00 76.62 131 LYS A N 1
ATOM 1037 C CA . LYS A 1 131 ? 13.150 -5.765 -21.480 1.00 76.62 131 LYS A CA 1
ATOM 1038 C C . LYS A 1 131 ? 12.655 -7.191 -21.219 1.00 76.62 131 LYS A C 1
ATOM 1040 O O . LYS A 1 131 ? 12.086 -7.795 -22.124 1.00 76.62 131 LYS A O 1
ATOM 1045 N N . GLU A 1 132 ? 12.831 -7.706 -20.002 1.00 77.06 132 GLU A N 1
ATOM 1046 C CA . GLU A 1 132 ? 12.294 -9.015 -19.612 1.00 77.06 132 GLU A CA 1
ATOM 1047 C C . GLU A 1 132 ? 10.762 -9.031 -19.619 1.00 77.06 132 GLU A C 1
ATOM 1049 O O . GLU A 1 132 ? 10.178 -9.990 -20.112 1.00 77.06 132 GLU A O 1
ATOM 1054 N N . TYR A 1 133 ? 10.099 -7.958 -19.179 1.00 75.69 133 TYR A N 1
ATOM 1055 C CA . TYR A 1 133 ? 8.630 -7.887 -19.180 1.00 75.69 133 TYR A CA 1
ATOM 1056 C C . TYR A 1 133 ? 8.077 -7.917 -20.596 1.00 75.69 133 TYR A C 1
ATOM 1058 O O . TYR A 1 133 ? 7.158 -8.679 -20.881 1.00 75.69 133 TYR A O 1
ATOM 1066 N N . THR A 1 134 ? 8.666 -7.123 -21.493 1.00 78.50 134 THR A N 1
ATOM 1067 C CA . THR A 1 134 ? 8.313 -7.139 -22.913 1.00 78.50 134 THR A CA 1
ATOM 1068 C C . THR A 1 134 ? 8.547 -8.524 -23.505 1.00 78.50 134 THR A C 1
ATOM 1070 O O . THR A 1 134 ? 7.707 -9.012 -24.251 1.00 78.50 134 THR A O 1
ATOM 1073 N N . ARG A 1 135 ? 9.649 -9.196 -23.146 1.00 82.50 135 ARG A N 1
ATOM 1074 C CA . ARG A 1 135 ? 9.921 -10.560 -23.612 1.00 82.50 135 ARG A CA 1
ATOM 1075 C C . ARG A 1 135 ? 8.859 -11.556 -23.141 1.00 82.50 135 ARG A C 1
ATOM 1077 O O . ARG A 1 135 ? 8.454 -12.388 -23.939 1.00 82.50 135 ARG A O 1
ATOM 1084 N N . TRP A 1 136 ? 8.425 -11.498 -21.882 1.00 79.56 136 TRP A N 1
ATOM 1085 C CA . TRP A 1 136 ? 7.416 -12.423 -21.345 1.00 79.56 136 TRP A CA 1
ATOM 1086 C C . TRP A 1 136 ? 6.018 -12.147 -21.881 1.00 79.56 136 TRP A C 1
ATOM 1088 O O . TRP A 1 136 ? 5.302 -13.087 -22.187 1.00 79.56 136 TRP A O 1
ATOM 1098 N N . ALA A 1 137 ? 5.641 -10.876 -22.036 1.00 76.38 137 ALA A N 1
ATOM 1099 C CA . ALA A 1 137 ? 4.347 -10.505 -22.604 1.00 76.38 137 ALA A CA 1
ATOM 1100 C C . ALA A 1 137 ? 4.202 -10.922 -24.079 1.00 76.38 137 ALA A C 1
ATOM 1102 O O . ALA A 1 137 ? 3.087 -11.108 -24.551 1.00 76.38 137 ALA A O 1
ATOM 1103 N N . LEU A 1 138 ? 5.323 -11.044 -24.798 1.00 80.00 138 LEU A N 1
ATOM 1104 C CA . LEU A 1 138 ? 5.381 -11.501 -26.189 1.00 80.00 138 LEU A CA 1
ATOM 1105 C C . LEU A 1 138 ? 5.683 -13.000 -26.325 1.00 80.00 138 LEU A C 1
ATOM 1107 O O . LEU A 1 138 ? 5.745 -13.501 -27.445 1.00 80.00 138 LEU A O 1
ATOM 1111 N N . ALA A 1 139 ? 5.937 -13.703 -25.220 1.00 77.06 139 ALA A N 1
ATOM 1112 C CA . ALA A 1 139 ? 6.114 -15.144 -25.248 1.00 77.06 139 ALA A CA 1
ATOM 1113 C C . ALA A 1 139 ? 4.726 -15.794 -25.232 1.00 77.06 139 ALA A C 1
ATOM 1115 O O . ALA A 1 139 ? 4.010 -15.691 -24.238 1.00 77.06 139 ALA A O 1
ATOM 1116 N N . ASP A 1 140 ? 4.348 -16.437 -26.336 1.00 55.03 140 ASP A N 1
ATOM 1117 C CA . ASP A 1 140 ? 3.151 -17.277 -26.384 1.00 55.03 140 ASP A CA 1
ATOM 1118 C C . ASP A 1 140 ? 3.323 -18.454 -25.404 1.00 55.03 140 ASP A C 1
ATOM 1120 O O . ASP A 1 140 ? 4.351 -19.139 -25.424 1.00 55.03 140 ASP A O 1
ATOM 1124 N N . PHE A 1 141 ? 2.337 -18.645 -24.523 1.00 58.81 141 PHE A N 1
ATOM 1125 C CA . PHE A 1 141 ? 2.265 -19.747 -23.555 1.00 58.81 141 PHE A CA 1
ATOM 1126 C C . PHE A 1 141 ? 1.477 -20.933 -24.113 1.00 58.81 141 PHE A C 1
ATOM 1128 O O . PHE A 1 141 ? 0.432 -20.691 -24.761 1.00 58.81 141 PHE A O 1
#

Sequence (141 aa):
MLNDQVKLVGLAINCYQKSKLHVQSFFLATDRRGLDIIMPRMICSNDKITVIEQTEVGMTQAVLHEGYNIACTMQYWKDHDFRDLNSTEKKCSIVPNDIFFANAYNGATPHPMEFVFVKVNRPGLMNGLVKEYTRWALADF

pLDDT: mean 87.2, std 9.9, range [55.03, 98.31]

Organism: NCBI:txid36881